Protein AF-A0A934L8E7-F1 (afdb_monomer_lite)

Sequence (126 aa):
MNTAVGDIEADQKALRLRAARQQREARVRFWRVVAVSSFFIVALGANLYVGAVVVVGKFGNPFASAKAANGQTAQIRRPLLDGTFCRNIVFDNSTAKSIEDKVERCDKVPNQPKGRIKTQFSWGGR

pLDDT: mean 71.28, std 13.03, range [42.5, 90.69]

Secondary structure (DSSP, 8-state):
--HHHHHHHHHHHHHHHHHHHHHHHHHHHHHHHHHHHHHHHHHHHHHHHHHHHHHHHHHS-TTT----TT-SEEEEEEE-TTSSEEEEEEEETTT--EEEEEEEES---TT--SS----EEEE---

Radius of gyration: 38.84 Å; chains: 1; bounding box: 66×25×112 Å

Foldseek 3Di:
DPVVVVVVVVVVVVVVVVVVVVVVVVVVVVVVVVVVVVVVCCVVVVVVVVVVCVCCVVPVPPPPPPPLVQFQKKWKWAADPVQQKTWIWIAGSVPRDTPDTDIDGPPPDPDDPPDRDHIDIDTNDD

Structure (mmCIF, N/CA/C/O backbone):
data_AF-A0A934L8E7-F1
#
_entry.id   AF-A0A934L8E7-F1
#
loop_
_atom_site.group_PDB
_atom_site.id
_atom_site.type_symbol
_atom_site.label_atom_id
_atom_site.label_alt_id
_atom_site.label_comp_id
_atom_site.label_asym_id
_atom_site.label_entity_id
_atom_site.label_seq_id
_atom_site.pdbx_PDB_ins_code
_atom_site.Cartn_x
_atom_site.Cartn_y
_atom_site.Cartn_z
_atom_site.occupancy
_atom_site.B_iso_or_equiv
_atom_site.auth_seq_id
_atom_site.auth_comp_id
_atom_site.auth_asym_id
_atom_site.auth_atom_id
_atom_site.pdbx_PDB_model_num
ATOM 1 N N . MET A 1 1 ? -38.325 13.559 67.763 1.00 55.78 1 MET A N 1
ATOM 2 C CA . MET A 1 1 ? -37.544 14.247 66.709 1.00 55.78 1 MET A CA 1
ATOM 3 C C . MET A 1 1 ? -36.712 13.292 65.830 1.00 55.78 1 MET A C 1
ATOM 5 O O . MET A 1 1 ? -35.877 13.769 65.080 1.00 55.78 1 MET A O 1
ATOM 9 N N . ASN A 1 2 ? -36.963 11.970 65.831 1.00 58.09 2 ASN A N 1
ATOM 10 C CA . ASN A 1 2 ? -36.061 10.989 65.191 1.00 58.09 2 ASN A CA 1
ATOM 11 C C . ASN A 1 2 ? -36.539 10.466 63.823 1.00 58.09 2 ASN A C 1
ATOM 13 O O . ASN A 1 2 ? -35.798 9.759 63.151 1.00 58.09 2 ASN A O 1
ATOM 17 N N . THR A 1 3 ? -37.759 10.795 63.399 1.00 61.22 3 THR A N 1
ATOM 18 C CA . THR A 1 3 ? -38.356 10.278 62.156 1.00 61.22 3 THR A CA 1
ATOM 19 C C . THR A 1 3 ? -37.781 10.950 60.908 1.00 61.22 3 THR A C 1
ATOM 21 O O . THR A 1 3 ? -37.422 10.268 59.957 1.00 61.22 3 THR A O 1
ATOM 24 N N . ALA A 1 4 ? -37.555 12.267 60.958 1.00 62.06 4 ALA A N 1
ATOM 25 C CA . ALA A 1 4 ? -37.046 13.037 59.821 1.00 62.06 4 ALA A CA 1
ATOM 26 C C . ALA A 1 4 ? -35.646 12.597 59.347 1.00 62.06 4 ALA A C 1
ATOM 28 O O . ALA A 1 4 ? -35.346 12.668 58.161 1.00 62.06 4 ALA A O 1
ATOM 29 N N . VAL A 1 5 ? -34.788 12.119 60.255 1.00 69.94 5 VAL A N 1
ATOM 30 C CA . VAL A 1 5 ? -33.438 11.648 59.901 1.00 69.94 5 VAL A CA 1
ATOM 31 C C . VAL A 1 5 ? -33.492 10.293 59.184 1.00 69.94 5 VAL A C 1
ATOM 33 O O . VAL A 1 5 ? -32.738 10.075 58.237 1.00 69.94 5 VAL A O 1
ATOM 36 N N . GLY A 1 6 ? -34.416 9.410 59.580 1.00 71.06 6 GLY A N 1
ATOM 37 C CA . GLY A 1 6 ? -34.611 8.110 58.931 1.00 71.06 6 GLY A CA 1
ATOM 38 C C . GLY A 1 6 ? -35.161 8.231 57.508 1.00 71.06 6 GLY A C 1
ATOM 39 O O . GLY A 1 6 ? -34.706 7.520 56.611 1.00 71.06 6 GLY A O 1
ATOM 40 N N . ASP A 1 7 ? -36.072 9.180 57.282 1.00 74.56 7 ASP A N 1
ATOM 41 C CA . ASP A 1 7 ? -36.675 9.408 55.965 1.00 74.56 7 ASP A CA 1
ATOM 42 C C . ASP A 1 7 ? -35.658 9.960 54.952 1.00 74.56 7 ASP A C 1
ATOM 44 O O . ASP A 1 7 ? -35.594 9.487 53.817 1.00 74.56 7 ASP A O 1
ATOM 48 N N . ILE A 1 8 ? -34.779 10.881 55.371 1.00 77.25 8 ILE A N 1
ATOM 49 C CA . ILE A 1 8 ? -33.719 11.441 54.510 1.00 77.25 8 ILE A CA 1
ATOM 50 C C . ILE A 1 8 ? -32.699 10.362 54.110 1.00 77.25 8 ILE A C 1
ATOM 52 O O . ILE A 1 8 ? -32.224 10.330 52.969 1.00 77.25 8 ILE A O 1
ATOM 56 N N . GLU A 1 9 ? -32.363 9.455 55.029 1.00 81.69 9 GLU A N 1
ATOM 57 C CA . GLU A 1 9 ? -31.430 8.362 54.754 1.00 81.69 9 GLU A CA 1
ATOM 58 C C . GLU A 1 9 ? -32.034 7.325 53.791 1.00 81.69 9 GLU A C 1
ATOM 60 O O . GLU A 1 9 ? -31.345 6.824 52.892 1.00 81.69 9 GLU A O 1
ATOM 65 N N . ALA A 1 10 ? -33.327 7.023 53.936 1.00 80.62 10 ALA A N 1
ATOM 66 C CA . ALA A 1 10 ? -34.052 6.132 53.035 1.00 80.62 10 ALA A CA 1
ATOM 67 C C . ALA A 1 10 ? -34.133 6.704 51.610 1.00 80.62 10 ALA A C 1
ATOM 69 O O . ALA A 1 10 ? -33.860 5.986 50.639 1.00 80.62 10 ALA A O 1
ATOM 70 N N . ASP A 1 11 ? -34.408 8.002 51.476 1.00 81.81 11 ASP A N 1
ATOM 71 C CA . ASP A 1 11 ? -34.504 8.671 50.176 1.00 81.81 11 ASP A CA 1
ATOM 72 C C . ASP A 1 11 ? -33.135 8.778 49.482 1.00 81.81 11 ASP A C 1
ATOM 74 O O . ASP A 1 11 ? -32.999 8.494 48.284 1.00 81.81 11 ASP A O 1
ATOM 78 N N . GLN A 1 12 ? -32.065 9.054 50.240 1.00 83.94 12 GLN A N 1
ATOM 79 C CA . GLN A 1 12 ? -30.694 8.994 49.719 1.00 83.94 12 GLN A CA 1
ATOM 80 C C . GLN A 1 12 ? -30.317 7.594 49.223 1.00 83.94 12 GLN A C 1
ATOM 82 O O . GLN A 1 12 ? -29.688 7.458 48.165 1.00 83.94 12 GLN A O 1
ATOM 87 N N . LYS A 1 13 ? -30.684 6.538 49.959 1.00 83.94 13 LYS A N 1
ATOM 88 C CA . LYS A 1 13 ? -30.430 5.149 49.543 1.00 83.94 13 LYS A CA 1
ATOM 89 C C . LYS A 1 13 ? -31.196 4.811 48.261 1.00 83.94 13 LYS A C 1
ATOM 91 O O . LYS A 1 13 ? -30.613 4.221 47.347 1.00 83.94 13 LYS A O 1
ATOM 96 N N . ALA A 1 14 ? -32.453 5.239 48.143 1.00 80.88 14 ALA A N 1
ATOM 97 C CA . ALA A 1 14 ? -33.267 5.033 46.946 1.00 80.88 14 ALA A CA 1
ATOM 98 C C . ALA A 1 14 ? -32.689 5.752 45.711 1.00 80.88 14 ALA A C 1
ATOM 100 O O . ALA A 1 14 ? -32.599 5.156 44.631 1.00 80.88 14 ALA A O 1
ATOM 101 N N . LEU A 1 15 ? -32.225 6.995 45.865 1.00 84.06 15 LEU A N 1
ATOM 102 C CA . LEU A 1 15 ? -31.568 7.759 44.798 1.00 84.06 15 LEU A CA 1
ATOM 103 C C . LEU A 1 15 ? -30.255 7.107 44.345 1.00 84.06 15 LEU A C 1
ATOM 105 O O . LEU A 1 15 ? -30.027 6.952 43.142 1.00 84.06 15 LEU A O 1
ATOM 109 N N . ARG A 1 16 ? -29.420 6.646 45.286 1.00 81.81 16 ARG A N 1
ATOM 110 C CA . ARG A 1 16 ? -28.167 5.934 44.969 1.00 81.81 16 ARG A CA 1
ATOM 111 C C . ARG A 1 16 ? -28.419 4.628 44.217 1.00 81.81 16 ARG A C 1
ATOM 113 O O . ARG A 1 16 ? -27.711 4.334 43.255 1.00 81.81 16 ARG A O 1
ATOM 120 N N . LEU A 1 17 ? -29.445 3.866 44.600 1.00 82.00 17 LEU A N 1
ATOM 121 C CA . LEU A 1 17 ? -29.820 2.629 43.908 1.00 82.00 17 LEU A CA 1
ATOM 122 C C . LEU A 1 17 ? -30.320 2.888 42.479 1.00 82.00 17 LEU A C 1
ATOM 124 O O . LEU A 1 17 ? -29.960 2.145 41.562 1.00 82.00 17 LEU A O 1
ATOM 128 N N . ARG A 1 18 ? -31.103 3.954 42.261 1.00 78.19 18 ARG A N 1
ATOM 129 C CA . ARG A 1 18 ? -31.553 4.364 40.917 1.00 78.19 18 ARG A CA 1
ATOM 130 C C . ARG A 1 18 ? -30.381 4.810 40.040 1.00 78.19 18 ARG A C 1
ATOM 132 O O . ARG A 1 18 ? -30.264 4.330 38.914 1.00 78.19 18 ARG A O 1
ATOM 139 N N . ALA A 1 19 ? -29.476 5.632 40.572 1.00 77.75 19 ALA A N 1
ATOM 140 C CA . ALA A 1 19 ? -28.270 6.062 39.864 1.00 77.75 19 ALA A CA 1
ATOM 141 C C . ALA A 1 19 ? -27.362 4.872 39.500 1.00 77.75 19 ALA A C 1
ATOM 143 O O . ALA A 1 19 ? -26.875 4.776 38.373 1.00 77.75 19 ALA A O 1
ATOM 144 N N . ALA A 1 20 ? -27.191 3.910 40.413 1.00 74.94 20 ALA A N 1
ATOM 145 C CA . ALA A 1 20 ? -26.418 2.696 40.155 1.00 74.94 20 ALA A CA 1
ATOM 146 C C . ALA A 1 20 ? -27.041 1.816 39.054 1.00 74.94 20 ALA A C 1
ATOM 148 O O . ALA A 1 20 ? -26.310 1.254 38.234 1.00 74.94 20 ALA A O 1
ATOM 149 N N . ARG A 1 21 ? -28.378 1.710 38.992 1.00 73.31 21 ARG A N 1
ATOM 150 C CA . ARG A 1 21 ? -29.077 1.001 37.902 1.00 73.31 21 ARG A CA 1
ATOM 151 C C . ARG A 1 21 ? -28.897 1.704 36.558 1.00 73.31 21 ARG A C 1
ATOM 153 O O . ARG A 1 21 ? -28.497 1.049 35.599 1.00 73.31 21 ARG A O 1
ATOM 160 N N . GLN A 1 22 ? -29.080 3.023 36.506 1.00 73.88 22 GLN A N 1
ATOM 161 C CA . GLN A 1 22 ? -28.870 3.807 35.282 1.00 73.88 22 GLN A CA 1
ATOM 162 C C . GLN A 1 22 ? -27.428 3.701 34.768 1.00 73.88 22 GLN A C 1
ATOM 164 O O . GLN A 1 22 ? -27.204 3.509 33.573 1.00 73.88 22 GLN A O 1
ATOM 169 N N . GLN A 1 23 ? -26.435 3.733 35.663 1.00 70.19 23 GLN A N 1
ATOM 170 C CA . GLN A 1 23 ? -25.039 3.525 35.275 1.00 70.19 23 GLN A CA 1
ATOM 171 C C . GLN A 1 23 ? -24.771 2.112 34.741 1.00 70.19 23 GLN A C 1
ATOM 173 O O . GLN A 1 23 ? -23.973 1.957 33.815 1.00 70.19 23 GLN A O 1
ATOM 178 N N . ARG A 1 24 ? -25.420 1.073 35.284 1.00 69.81 24 ARG A N 1
ATOM 179 C CA . ARG A 1 24 ? -25.297 -0.297 34.756 1.00 69.81 24 ARG A CA 1
ATOM 180 C C . ARG A 1 24 ? -25.901 -0.417 33.360 1.00 69.81 24 ARG A C 1
ATOM 182 O O . ARG A 1 24 ? -25.258 -0.989 32.486 1.00 69.81 24 ARG A O 1
ATOM 189 N N . GLU A 1 25 ? -27.074 0.161 33.124 1.00 70.38 25 GLU A N 1
ATOM 190 C CA . GLU A 1 25 ? -27.697 0.171 31.795 1.00 70.38 25 GLU A CA 1
ATOM 191 C C . GLU A 1 25 ? -26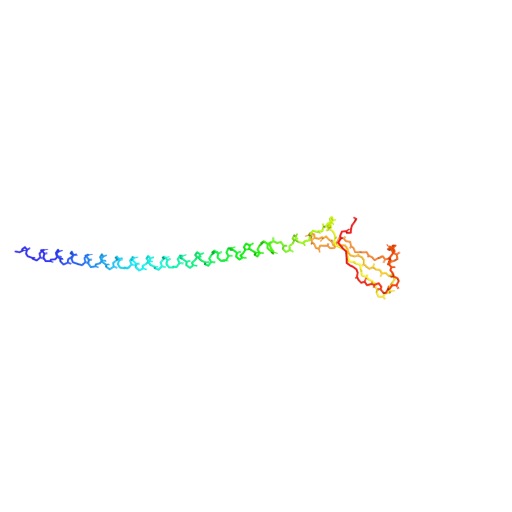.841 0.920 30.765 1.00 70.38 25 GLU A C 1
ATOM 193 O O . GLU A 1 25 ? -26.639 0.427 29.652 1.00 70.38 25 GLU A O 1
ATOM 198 N N . ALA A 1 26 ? -26.259 2.061 31.151 1.00 70.56 26 ALA A N 1
ATOM 199 C CA . ALA A 1 26 ? -25.333 2.812 30.307 1.00 70.56 26 ALA A CA 1
ATOM 200 C C . ALA A 1 26 ? -24.064 2.006 29.982 1.00 70.56 26 ALA A C 1
ATOM 202 O O . ALA A 1 26 ? -23.645 1.963 28.826 1.00 70.56 26 ALA A O 1
ATOM 203 N N . ARG A 1 27 ? -23.489 1.298 30.966 1.00 71.25 27 ARG A N 1
ATOM 204 C CA . ARG A 1 27 ? -22.333 0.412 30.739 1.00 71.25 27 ARG A CA 1
ATOM 205 C C . ARG A 1 27 ? -22.676 -0.737 29.799 1.00 71.25 27 ARG A C 1
ATOM 207 O O . ARG A 1 27 ? -21.896 -1.015 28.900 1.00 71.25 27 ARG A O 1
ATOM 214 N N . VAL A 1 28 ? -23.828 -1.386 29.957 1.00 75.38 28 VAL A N 1
ATOM 215 C CA . VAL A 1 28 ? -24.233 -2.495 29.073 1.00 75.38 28 VAL A CA 1
ATOM 216 C C . VAL A 1 28 ? -24.424 -2.011 27.635 1.00 75.38 28 VAL A C 1
ATOM 218 O O . VAL A 1 28 ? -23.984 -2.679 26.699 1.00 75.38 28 VAL A O 1
ATOM 221 N N . ARG A 1 29 ? -25.025 -0.830 27.441 1.00 75.31 29 ARG A N 1
ATOM 222 C CA . ARG A 1 29 ? -25.138 -0.209 26.111 1.00 75.31 29 ARG A CA 1
ATOM 223 C C . ARG A 1 29 ? -23.766 0.128 25.530 1.00 75.31 29 ARG A C 1
ATOM 225 O O . ARG A 1 29 ? -23.517 -0.201 24.376 1.00 75.31 29 ARG A O 1
ATOM 232 N N . PHE A 1 30 ? -22.869 0.699 26.332 1.00 79.81 30 PHE A N 1
ATOM 233 C CA . PHE A 1 30 ? -21.496 0.994 25.921 1.00 79.81 30 PHE A CA 1
ATOM 234 C C . PHE A 1 30 ? -20.747 -0.271 25.483 1.00 79.81 30 PHE A C 1
ATOM 236 O O . PHE A 1 30 ? -20.210 -0.314 24.382 1.00 79.81 30 PHE A O 1
ATOM 243 N N . TRP A 1 31 ? -20.794 -1.338 26.285 1.00 86.94 31 TRP A N 1
ATOM 244 C CA . TRP A 1 31 ? -20.160 -2.617 25.955 1.00 86.94 31 TRP A CA 1
ATOM 245 C C . TRP A 1 31 ? -20.740 -3.263 24.696 1.00 86.94 31 TRP A C 1
ATOM 247 O O . TRP A 1 31 ? -19.983 -3.818 23.904 1.00 86.94 31 TRP A O 1
ATOM 257 N N . ARG A 1 32 ? -22.054 -3.150 24.459 1.00 84.44 32 ARG A N 1
ATOM 258 C CA . ARG A 1 32 ? -22.661 -3.599 23.195 1.00 84.44 32 ARG A CA 1
ATOM 259 C C . ARG A 1 32 ? -22.131 -2.816 21.998 1.00 84.44 32 ARG A C 1
ATOM 261 O O . ARG A 1 32 ? -21.776 -3.430 21.000 1.00 84.44 32 ARG A O 1
ATOM 268 N N . VAL A 1 33 ? -22.051 -1.490 22.094 1.00 85.75 33 VAL A N 1
ATOM 269 C CA . VAL A 1 33 ? -21.531 -0.652 21.002 1.00 85.75 33 VAL A CA 1
ATOM 270 C C . VAL A 1 33 ? -20.062 -0.967 20.728 1.00 85.75 33 VAL A C 1
ATOM 272 O O . VAL A 1 33 ? -19.698 -1.131 19.571 1.00 85.75 33 VAL A O 1
ATOM 275 N N . VAL A 1 34 ? -19.245 -1.126 21.773 1.00 89.38 34 VAL A N 1
ATOM 276 C CA . VAL A 1 34 ? -17.824 -1.494 21.652 1.00 89.38 34 VAL A CA 1
ATOM 277 C C . VAL A 1 34 ? -17.645 -2.884 21.041 1.00 89.38 34 VAL A C 1
ATOM 279 O O . VAL A 1 34 ? -16.774 -3.068 20.198 1.00 89.38 34 VAL A O 1
ATOM 282 N N . ALA A 1 35 ? -18.460 -3.866 21.432 1.00 88.81 35 ALA A N 1
ATOM 283 C CA . ALA A 1 35 ? -18.392 -5.215 20.872 1.00 88.81 35 ALA A CA 1
ATOM 284 C C . ALA A 1 35 ? -18.797 -5.249 19.389 1.00 88.81 35 ALA A C 1
ATOM 286 O O . ALA A 1 35 ? -18.166 -5.927 18.583 1.00 88.81 35 ALA A O 1
ATOM 287 N N . VAL A 1 36 ? -19.835 -4.498 19.014 1.00 89.38 36 VAL A N 1
ATOM 288 C CA . VAL A 1 36 ? -20.270 -4.411 17.615 1.00 89.38 36 VAL A CA 1
ATOM 289 C C . VAL A 1 36 ? -19.237 -3.649 16.784 1.00 89.38 36 VAL A C 1
ATOM 291 O O . VAL A 1 36 ? -18.849 -4.120 15.718 1.00 89.38 36 VAL A O 1
ATOM 294 N N . SER A 1 37 ? -18.741 -2.507 17.266 1.00 88.00 37 SER A N 1
ATOM 295 C CA . SER A 1 37 ? -17.751 -1.713 16.532 1.00 88.00 37 SER A CA 1
ATOM 296 C C . SER A 1 37 ? -16.421 -2.448 16.374 1.00 88.00 37 SER A C 1
ATOM 298 O O . SER A 1 37 ? -15.843 -2.411 15.290 1.00 88.00 37 SER A O 1
ATOM 300 N N . SER A 1 38 ? -15.961 -3.175 17.397 1.00 88.75 38 SER A N 1
ATOM 301 C CA . SER A 1 38 ? -14.735 -3.971 17.307 1.00 88.75 38 SER A CA 1
ATOM 302 C C . SER A 1 38 ? -14.857 -5.094 16.280 1.00 88.75 38 SER A C 1
ATOM 304 O O . SER A 1 38 ? -13.921 -5.301 15.512 1.00 88.75 38 SER A O 1
ATOM 306 N N . PHE A 1 39 ? -16.017 -5.750 16.178 1.00 90.69 39 PHE A N 1
ATOM 307 C CA . PHE A 1 39 ? -16.263 -6.758 15.147 1.00 90.69 39 PHE A CA 1
ATOM 308 C C . PHE A 1 39 ? -16.129 -6.175 13.734 1.00 90.69 39 PHE A C 1
ATOM 310 O O . PHE A 1 39 ? -15.440 -6.752 12.893 1.00 90.69 39 PHE A O 1
ATOM 317 N N . PHE A 1 40 ? -16.713 -4.999 13.483 1.00 86.19 40 PHE A N 1
ATOM 318 C CA . PHE A 1 40 ? -16.572 -4.319 12.192 1.00 86.19 40 PHE A CA 1
ATOM 319 C C . PHE A 1 40 ? -15.133 -3.881 11.915 1.00 86.19 40 PHE A C 1
ATOM 321 O O . PHE A 1 40 ? -14.657 -4.059 10.797 1.00 86.19 40 PHE A O 1
ATOM 328 N N . ILE A 1 41 ? -14.420 -3.354 12.913 1.00 89.31 41 ILE A N 1
ATOM 329 C CA . ILE A 1 41 ? -13.013 -2.954 12.766 1.00 89.31 41 ILE A CA 1
ATOM 330 C C . ILE A 1 41 ? -12.139 -4.166 12.435 1.00 89.31 41 ILE A C 1
ATOM 332 O O . ILE A 1 41 ? -11.300 -4.079 11.543 1.00 89.31 41 ILE A O 1
ATOM 336 N N . VAL A 1 42 ? -12.349 -5.303 13.102 1.00 88.56 42 VAL A N 1
ATOM 337 C CA . VAL A 1 42 ? -11.603 -6.538 12.830 1.00 88.56 42 VAL A CA 1
ATOM 338 C C . VAL A 1 42 ? -11.954 -7.093 11.452 1.00 88.56 42 VAL A C 1
ATOM 340 O O . VAL A 1 42 ? -11.049 -7.456 10.710 1.00 88.56 42 VAL A O 1
ATOM 343 N N . ALA A 1 43 ? -13.231 -7.115 11.067 1.00 83.81 43 ALA A N 1
ATOM 344 C CA . ALA A 1 43 ? -13.654 -7.605 9.755 1.00 83.81 43 ALA A CA 1
ATOM 345 C C . ALA A 1 43 ? -13.116 -6.731 8.610 1.00 83.81 43 ALA A C 1
ATOM 347 O O . ALA A 1 43 ? -12.564 -7.245 7.636 1.00 83.81 43 ALA A O 1
ATOM 348 N N . LEU A 1 44 ? -13.230 -5.405 8.733 1.00 83.81 44 LEU A N 1
ATOM 349 C CA . LEU A 1 44 ? -12.683 -4.463 7.758 1.00 83.81 44 LEU A CA 1
ATOM 350 C C . LEU A 1 44 ? -11.155 -4.512 7.742 1.00 83.81 44 LEU A C 1
ATOM 352 O O . LEU A 1 44 ? -10.569 -4.581 6.668 1.00 83.81 44 LEU A O 1
ATOM 356 N N . GLY A 1 45 ? -10.512 -4.537 8.910 1.00 81.25 45 GLY A N 1
ATOM 357 C CA . GLY A 1 45 ? -9.061 -4.625 9.045 1.00 81.25 45 GLY A CA 1
ATOM 358 C C . GLY A 1 45 ? -8.493 -5.920 8.469 1.00 81.25 45 GLY A C 1
ATOM 359 O O . GLY A 1 45 ? -7.506 -5.872 7.744 1.00 81.25 45 GLY A O 1
ATOM 360 N N . ALA A 1 46 ? -9.138 -7.063 8.710 1.00 81.44 46 ALA A N 1
ATOM 361 C CA . ALA A 1 46 ? -8.740 -8.350 8.145 1.00 81.44 46 ALA A CA 1
ATOM 362 C C . ALA A 1 46 ? -8.896 -8.367 6.620 1.00 81.44 46 ALA A C 1
ATOM 364 O O . ALA A 1 46 ? -7.968 -8.759 5.916 1.00 81.44 46 ALA A O 1
ATOM 365 N N . ASN A 1 47 ? -10.022 -7.875 6.093 1.00 76.94 47 ASN A N 1
ATOM 366 C CA . ASN A 1 47 ? -10.234 -7.780 4.646 1.00 76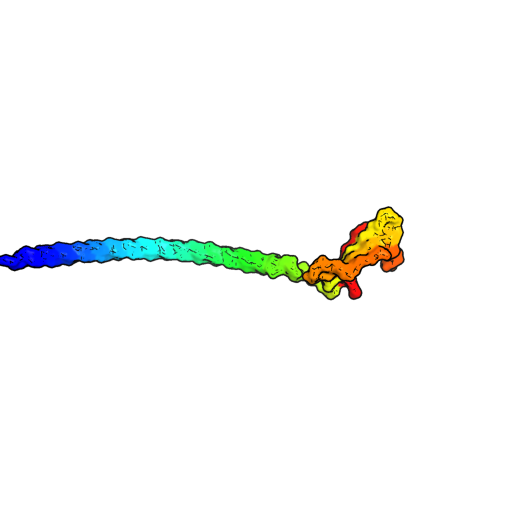.94 47 ASN A CA 1
ATOM 367 C C . ASN A 1 47 ? -9.249 -6.810 3.980 1.00 76.94 47 ASN A C 1
ATOM 369 O O . ASN A 1 47 ? -8.727 -7.105 2.904 1.00 76.94 47 ASN A O 1
ATOM 373 N N . LEU A 1 48 ? -8.950 -5.680 4.627 1.00 76.31 48 LEU A N 1
ATOM 374 C CA . LEU A 1 48 ? -7.970 -4.715 4.138 1.00 76.31 48 LEU A CA 1
ATOM 375 C C . LEU A 1 48 ? -6.551 -5.284 4.204 1.00 76.31 48 LEU A C 1
ATOM 377 O O . LEU A 1 48 ? -5.783 -5.078 3.276 1.00 76.31 48 LEU A O 1
ATOM 381 N N . TYR A 1 49 ? -6.209 -6.026 5.258 1.00 75.25 49 TYR A N 1
ATOM 382 C CA . TYR A 1 49 ? -4.906 -6.669 5.402 1.00 75.25 49 TYR A CA 1
ATOM 383 C C . TYR A 1 49 ? -4.716 -7.763 4.351 1.00 75.25 49 TYR A C 1
ATOM 385 O O . TYR A 1 49 ? -3.707 -7.767 3.660 1.00 75.25 49 TYR A O 1
ATOM 393 N N . VAL A 1 50 ? -5.701 -8.638 4.144 1.00 71.69 50 VAL A N 1
ATOM 394 C CA . VAL A 1 50 ? -5.635 -9.672 3.098 1.00 71.69 50 VAL A CA 1
ATOM 395 C C . VAL A 1 50 ? -5.576 -9.034 1.708 1.00 71.69 50 VAL A C 1
ATOM 397 O O . VAL A 1 50 ? -4.729 -9.408 0.899 1.00 71.69 50 VAL A O 1
ATOM 400 N N . GLY A 1 51 ? -6.405 -8.021 1.439 1.00 61.78 51 GLY A N 1
ATOM 401 C CA . GLY A 1 51 ? -6.364 -7.266 0.186 1.00 61.78 51 GLY A CA 1
ATOM 402 C C . GLY A 1 51 ? -5.022 -6.563 -0.036 1.00 61.78 51 GLY A C 1
ATOM 403 O O . GLY A 1 51 ? -4.448 -6.662 -1.118 1.00 61.78 51 GLY A O 1
ATOM 404 N N . ALA A 1 52 ? -4.471 -5.922 0.994 1.00 61.09 52 ALA A N 1
ATOM 405 C CA . ALA A 1 52 ? -3.175 -5.255 0.945 1.00 61.09 52 ALA A CA 1
ATOM 406 C C . ALA A 1 52 ? -2.018 -6.247 0.797 1.00 61.09 52 ALA A C 1
ATOM 408 O O . ALA A 1 52 ? -1.107 -5.972 0.033 1.00 61.09 52 ALA A O 1
ATOM 409 N N . VAL A 1 53 ? -2.048 -7.415 1.441 1.00 61.94 53 VAL A N 1
ATOM 410 C CA . VAL A 1 53 ? -1.031 -8.470 1.272 1.00 61.94 53 VAL A CA 1
ATOM 411 C C . VAL A 1 53 ? -1.086 -9.057 -0.136 1.00 61.94 53 VAL A C 1
ATOM 413 O O . VAL A 1 53 ? -0.043 -9.324 -0.722 1.00 61.94 53 VAL A O 1
ATOM 416 N N . VAL A 1 54 ? -2.274 -9.208 -0.726 1.00 61.19 54 VAL A N 1
ATOM 417 C CA . VAL A 1 54 ? -2.410 -9.637 -2.126 1.00 61.19 54 VAL A CA 1
ATOM 418 C C . VAL A 1 54 ? -1.919 -8.548 -3.076 1.00 61.19 54 VAL A C 1
ATOM 420 O O . VAL A 1 54 ? -1.201 -8.855 -4.022 1.00 61.19 54 VAL A O 1
ATOM 423 N N . VAL A 1 55 ? -2.236 -7.277 -2.822 1.00 58.31 55 VAL A N 1
ATOM 424 C CA . VAL A 1 55 ? -1.758 -6.152 -3.638 1.00 58.31 55 VAL A CA 1
ATOM 425 C C . VAL A 1 55 ? -0.255 -5.940 -3.466 1.00 58.31 55 VAL A C 1
ATOM 427 O O . VAL A 1 55 ? 0.423 -5.738 -4.455 1.00 58.31 55 VAL 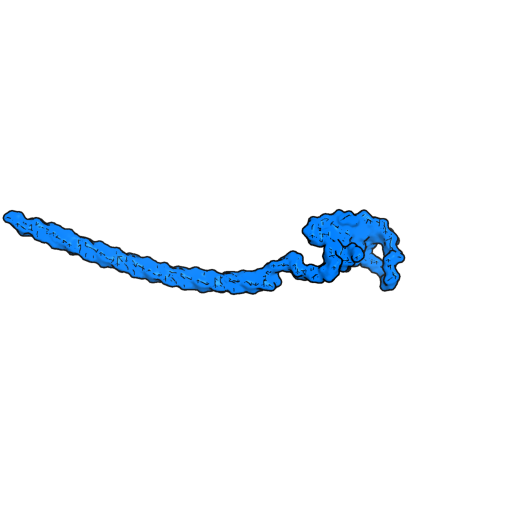A O 1
ATOM 430 N N . VAL A 1 56 ? 0.323 -6.069 -2.277 1.00 59.62 56 VAL A N 1
ATOM 431 C CA . VAL A 1 56 ? 1.778 -6.002 -2.052 1.00 59.62 56 VAL A CA 1
ATOM 432 C C . VAL A 1 56 ? 2.470 -7.277 -2.562 1.00 59.62 56 VAL A C 1
ATOM 434 O O . VAL A 1 56 ? 3.564 -7.218 -3.104 1.00 59.62 56 VAL A O 1
ATOM 437 N N . GLY A 1 57 ? 1.825 -8.438 -2.517 1.00 58.09 57 GLY A N 1
ATOM 438 C CA . GLY A 1 57 ? 2.348 -9.660 -3.135 1.00 58.09 57 GLY A CA 1
ATOM 439 C C . GLY A 1 57 ? 2.322 -9.618 -4.669 1.00 58.09 57 GLY A C 1
ATOM 440 O O . GLY A 1 57 ? 3.207 -10.173 -5.315 1.00 58.09 57 GLY A O 1
ATOM 441 N N . LYS A 1 58 ? 1.326 -8.946 -5.265 1.00 54.75 58 LYS A N 1
ATOM 442 C CA . LYS A 1 58 ? 1.142 -8.821 -6.725 1.00 54.75 58 LYS A CA 1
ATOM 443 C C . LYS A 1 58 ? 1.785 -7.563 -7.324 1.00 54.75 58 LYS A C 1
ATOM 445 O O . LYS A 1 58 ? 2.179 -7.588 -8.483 1.00 54.75 58 LYS A O 1
ATOM 450 N N . PHE A 1 59 ? 1.887 -6.484 -6.553 1.00 53.62 59 PHE A N 1
ATOM 451 C CA . PHE A 1 59 ? 2.334 -5.147 -6.965 1.00 53.62 59 PHE A CA 1
ATOM 452 C C . PHE A 1 59 ? 3.368 -4.526 -6.024 1.00 53.62 59 PHE A C 1
ATOM 454 O O . PHE A 1 59 ? 3.849 -3.438 -6.317 1.00 53.62 59 PHE A O 1
ATOM 461 N N . GLY A 1 60 ? 3.771 -5.177 -4.930 1.00 45.44 60 GLY A N 1
ATOM 462 C CA . GLY A 1 60 ? 4.782 -4.677 -3.980 1.00 45.44 60 GLY A CA 1
ATOM 463 C C . GLY A 1 60 ? 6.206 -4.700 -4.515 1.00 45.44 60 GLY A C 1
ATOM 464 O O . GLY A 1 60 ? 7.160 -4.715 -3.749 1.00 45.44 60 GLY A O 1
ATOM 465 N N . ASN A 1 61 ? 6.344 -4.671 -5.834 1.00 50.41 61 ASN A N 1
ATOM 466 C CA . ASN A 1 61 ? 7.524 -4.168 -6.489 1.00 50.41 61 ASN A CA 1
ATOM 467 C C . ASN A 1 61 ? 7.147 -3.671 -7.891 1.00 50.41 61 ASN A C 1
ATOM 469 O O . ASN A 1 61 ? 7.428 -4.355 -8.880 1.00 50.41 61 ASN A O 1
ATOM 473 N N . PRO A 1 62 ? 6.583 -2.450 -8.014 1.00 50.81 62 PRO A N 1
ATOM 474 C CA . PRO A 1 62 ? 6.517 -1.769 -9.306 1.00 50.81 62 PRO A CA 1
ATOM 475 C C . PRO A 1 62 ? 7.931 -1.537 -9.873 1.00 50.81 62 PRO A C 1
ATOM 477 O O . PRO A 1 62 ? 8.081 -1.300 -11.065 1.00 50.81 62 PRO A O 1
ATOM 480 N N . PHE A 1 63 ? 8.965 -1.655 -9.025 1.00 48.84 63 PHE A N 1
ATOM 481 C CA . PHE A 1 63 ? 10.375 -1.487 -9.370 1.00 48.84 63 PHE A CA 1
ATOM 482 C C . PHE A 1 63 ? 11.204 -2.783 -9.441 1.00 48.84 63 PHE A C 1
ATOM 484 O O . PHE A 1 63 ? 12.304 -2.737 -9.978 1.00 48.84 63 PHE A O 1
ATOM 491 N N . ALA A 1 64 ? 10.723 -3.940 -8.960 1.00 47.94 64 ALA A N 1
ATOM 492 C CA . ALA A 1 64 ? 11.530 -5.182 -8.955 1.00 47.94 64 ALA A CA 1
ATOM 493 C C . ALA A 1 64 ? 11.030 -6.298 -9.884 1.00 47.94 64 ALA A C 1
ATOM 495 O O . ALA A 1 64 ? 11.612 -7.379 -9.906 1.00 47.94 64 ALA A O 1
ATOM 496 N N . SER A 1 65 ? 10.003 -6.043 -10.701 1.00 42.50 65 SER A N 1
ATOM 497 C CA . SER A 1 65 ? 9.596 -6.971 -11.772 1.00 42.50 65 SER A CA 1
ATOM 498 C C . SER A 1 65 ? 10.238 -6.660 -13.124 1.00 42.50 65 SER A C 1
ATOM 500 O O . SER A 1 65 ? 9.702 -7.012 -14.169 1.00 42.50 65 SER A O 1
ATOM 502 N N . ALA A 1 66 ? 11.431 -6.073 -13.119 1.00 44.81 66 ALA A N 1
ATOM 503 C CA . ALA A 1 66 ? 12.388 -6.324 -14.178 1.00 44.81 66 ALA A CA 1
ATOM 504 C C . ALA A 1 66 ? 13.492 -7.188 -13.570 1.00 44.81 66 ALA A C 1
ATOM 506 O O . ALA A 1 66 ? 14.487 -6.683 -13.054 1.00 44.81 66 ALA A O 1
ATOM 507 N N . LYS A 1 67 ? 13.335 -8.514 -13.672 1.00 43.25 67 LYS A N 1
ATOM 508 C CA . LYS A 1 67 ? 14.488 -9.399 -13.877 1.00 43.25 67 LYS A CA 1
ATOM 509 C C . L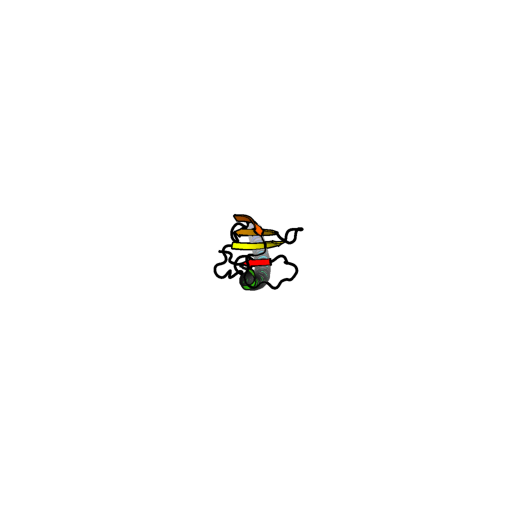YS A 1 67 ? 15.181 -8.921 -15.157 1.00 43.25 67 LYS A C 1
ATOM 511 O O . LYS A 1 67 ? 15.018 -9.498 -16.227 1.00 43.25 67 LYS A O 1
ATOM 516 N N . ALA A 1 68 ? 15.914 -7.820 -15.056 1.00 42.50 68 ALA A N 1
ATOM 517 C CA . ALA A 1 68 ? 16.928 -7.457 -16.006 1.00 42.50 68 ALA A CA 1
ATOM 518 C C . ALA A 1 68 ? 18.041 -8.465 -15.746 1.00 42.50 68 ALA A C 1
ATOM 520 O O . ALA A 1 68 ? 18.858 -8.284 -14.846 1.00 42.50 68 ALA A O 1
ATOM 521 N N . ALA A 1 69 ? 17.990 -9.584 -16.468 1.00 45.31 69 ALA A N 1
ATOM 522 C CA . ALA A 1 69 ? 19.131 -10.463 -16.630 1.00 45.31 69 ALA A CA 1
ATOM 523 C C . ALA A 1 69 ? 20.341 -9.566 -16.934 1.00 45.31 69 ALA A C 1
ATOM 525 O O . ALA A 1 69 ? 20.396 -8.954 -17.993 1.00 45.31 69 ALA A O 1
ATOM 526 N N . ASN A 1 70 ? 21.212 -9.370 -15.944 1.00 53.34 70 ASN A N 1
ATOM 527 C CA . ASN A 1 70 ? 22.413 -8.534 -16.015 1.00 53.34 70 ASN A CA 1
ATOM 528 C C . ASN A 1 70 ? 22.228 -7.119 -16.620 1.00 53.34 70 ASN A C 1
ATOM 530 O O . ASN A 1 70 ? 23.161 -6.571 -17.198 1.00 53.34 70 ASN A O 1
ATOM 534 N N . GLY A 1 71 ? 21.042 -6.505 -16.501 1.00 55.47 71 GLY A N 1
ATOM 535 C CA . GLY A 1 71 ? 20.692 -5.272 -17.218 1.00 55.47 71 GLY A CA 1
ATOM 536 C C . GLY A 1 71 ? 20.617 -4.025 -16.344 1.00 55.47 71 GLY A C 1
ATOM 537 O O . GLY A 1 71 ? 19.541 -3.469 -16.136 1.00 55.47 71 GLY A O 1
ATOM 538 N N . GLN A 1 72 ? 21.769 -3.560 -15.856 1.00 65.25 72 GLN A N 1
ATOM 539 C CA . GLN A 1 72 ? 21.880 -2.263 -15.168 1.00 65.25 72 GLN A CA 1
ATOM 540 C C . GLN A 1 72 ? 21.620 -1.069 -16.102 1.00 65.25 72 GLN A C 1
ATOM 542 O O . GLN A 1 72 ? 21.340 0.032 -15.631 1.00 65.25 72 GLN A O 1
ATOM 547 N N . THR A 1 73 ? 21.671 -1.286 -17.418 1.00 70.06 73 THR A N 1
ATOM 548 C CA . THR A 1 73 ? 21.522 -0.240 -18.426 1.00 70.06 73 THR A CA 1
ATOM 549 C C . THR A 1 73 ? 20.384 -0.537 -19.405 1.00 70.06 73 THR A C 1
ATOM 551 O O . THR A 1 73 ? 20.248 -1.654 -19.918 1.00 70.06 73 THR A O 1
ATOM 554 N N . ALA A 1 74 ? 19.557 0.474 -19.674 1.00 77.81 74 ALA A N 1
ATOM 555 C CA . ALA A 1 74 ? 18.583 0.469 -20.763 1.00 77.81 74 ALA A CA 1
ATOM 556 C C . ALA A 1 74 ? 19.173 1.207 -21.965 1.00 77.81 74 ALA A C 1
ATOM 558 O O . ALA A 1 74 ? 19.794 2.252 -21.797 1.00 77.81 74 ALA A O 1
ATOM 559 N N . GLN A 1 75 ? 18.972 0.700 -23.176 1.00 79.12 75 GLN A N 1
ATOM 560 C CA . GLN A 1 75 ? 19.520 1.294 -24.390 1.00 79.12 75 GLN A CA 1
ATOM 561 C C . GLN A 1 75 ? 18.406 1.596 -25.394 1.00 79.12 75 GLN A C 1
ATOM 563 O O . GLN A 1 75 ? 17.584 0.737 -25.718 1.00 79.12 75 GLN A O 1
ATOM 568 N N . ILE A 1 76 ? 18.401 2.825 -25.912 1.00 83.00 76 ILE A N 1
ATOM 569 C CA . ILE A 1 76 ? 17.484 3.295 -26.951 1.00 83.00 76 ILE A CA 1
ATOM 570 C C . ILE A 1 76 ? 18.296 3.662 -28.184 1.00 83.00 76 ILE A C 1
ATOM 572 O O . ILE A 1 76 ? 19.108 4.585 -28.148 1.00 83.00 76 ILE A O 1
ATOM 576 N N . ARG A 1 77 ? 18.030 2.990 -29.305 1.00 81.31 77 ARG A N 1
ATOM 577 C CA . ARG A 1 77 ? 18.625 3.318 -30.601 1.00 81.31 77 ARG A CA 1
ATOM 578 C C . ARG A 1 77 ? 17.558 3.903 -31.514 1.00 81.31 77 ARG A C 1
ATOM 580 O O . ARG A 1 77 ? 16.647 3.196 -31.936 1.00 81.31 77 ARG A O 1
ATOM 587 N N . ARG A 1 78 ? 17.657 5.197 -31.818 1.00 82.38 78 ARG A N 1
ATOM 588 C CA . ARG A 1 78 ? 16.723 5.916 -32.695 1.00 82.38 78 ARG A CA 1
ATOM 589 C C . ARG A 1 78 ? 17.427 6.329 -33.995 1.00 82.38 78 ARG A C 1
ATOM 591 O O . ARG A 1 78 ? 18.479 6.956 -33.909 1.00 82.38 78 ARG A O 1
ATOM 598 N N . PRO A 1 79 ? 16.861 6.054 -35.180 1.00 82.00 79 PRO A N 1
ATOM 599 C CA . PRO A 1 79 ? 17.376 6.597 -36.438 1.00 82.00 79 PRO A CA 1
ATOM 600 C C . PRO A 1 79 ? 17.181 8.122 -36.507 1.00 82.00 79 PRO A C 1
ATOM 602 O O . PRO A 1 79 ? 16.155 8.648 -36.070 1.00 82.00 79 PRO A O 1
ATOM 605 N N . LEU A 1 80 ? 18.153 8.832 -37.070 1.00 80.56 80 LEU A N 1
ATOM 606 C CA . LEU A 1 80 ? 18.021 10.240 -37.442 1.00 80.56 80 LEU A CA 1
ATOM 607 C C . LEU A 1 80 ? 17.246 10.380 -38.761 1.00 80.56 80 LEU A C 1
ATOM 609 O O . LEU A 1 80 ? 17.072 9.407 -39.496 1.00 80.56 80 LEU A O 1
ATOM 613 N N . LEU A 1 81 ? 16.792 11.602 -39.058 1.00 78.62 81 LEU A N 1
ATOM 614 C CA . LEU A 1 81 ? 16.046 11.930 -40.284 1.00 78.62 81 LEU A CA 1
ATOM 615 C C . LEU A 1 81 ? 16.802 11.524 -41.559 1.00 78.62 81 LEU A C 1
ATOM 617 O O . LEU A 1 81 ? 16.180 11.113 -42.533 1.00 78.62 81 LEU A O 1
ATOM 621 N N . ASP A 1 82 ? 18.133 11.547 -41.503 1.00 74.06 82 ASP A N 1
ATOM 622 C CA . ASP A 1 82 ? 19.017 11.189 -42.615 1.00 74.06 82 ASP A CA 1
ATOM 623 C C . ASP A 1 82 ? 19.078 9.678 -42.887 1.00 74.06 82 ASP A C 1
ATOM 625 O O . ASP A 1 82 ? 19.703 9.247 -43.854 1.00 74.06 82 ASP A O 1
ATOM 629 N N . GLY A 1 83 ? 18.504 8.843 -42.011 1.00 67.25 83 GLY A N 1
ATOM 630 C CA . GLY A 1 83 ? 18.452 7.381 -42.150 1.00 67.25 83 GLY A CA 1
ATOM 631 C C . GLY A 1 83 ? 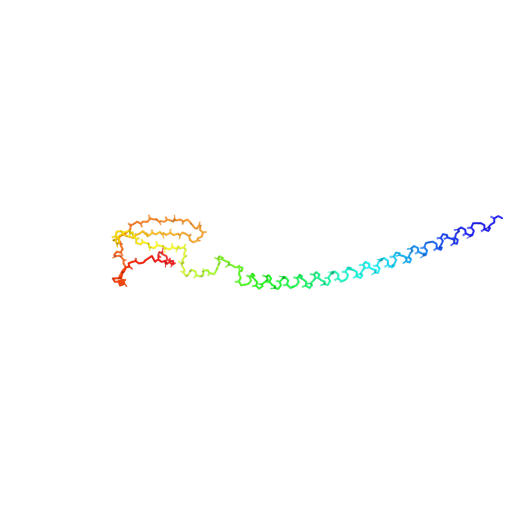19.801 6.651 -42.059 1.00 67.25 83 GLY A C 1
ATOM 632 O O . GLY A 1 83 ? 19.826 5.426 -42.004 1.00 67.25 83 GLY A O 1
ATOM 633 N N . THR A 1 84 ? 20.913 7.384 -42.022 1.00 74.06 84 THR A N 1
ATOM 634 C CA . THR A 1 84 ? 22.293 6.870 -41.986 1.00 74.06 84 THR A CA 1
ATOM 635 C C . THR A 1 84 ? 22.871 6.840 -40.571 1.00 74.06 84 THR A C 1
ATOM 637 O O . THR A 1 84 ? 23.634 5.937 -40.208 1.00 74.06 84 THR A O 1
ATOM 640 N N . PHE A 1 85 ? 22.485 7.815 -39.750 1.00 80.44 85 PHE A N 1
ATOM 641 C CA . PHE A 1 85 ? 22.911 7.948 -38.364 1.00 80.44 85 PHE A CA 1
ATOM 642 C C . PHE A 1 85 ? 21.824 7.488 -37.396 1.00 80.44 85 PHE A C 1
ATOM 644 O O . PHE A 1 85 ? 20.629 7.656 -37.629 1.00 80.44 85 PHE A O 1
ATOM 651 N N . CYS A 1 86 ? 22.256 6.917 -36.281 1.00 81.56 86 CYS A N 1
ATOM 652 C CA . CYS A 1 86 ? 21.436 6.449 -35.183 1.00 81.56 86 CYS A CA 1
ATOM 653 C C . CYS A 1 86 ? 21.928 7.109 -33.895 1.00 81.56 86 CYS A C 1
ATOM 655 O O . CYS A 1 86 ? 23.104 7.002 -33.547 1.00 81.56 86 CYS A O 1
ATOM 657 N N . ARG A 1 87 ? 21.023 7.747 -33.155 1.00 85.88 87 ARG A N 1
ATOM 658 C CA . ARG A 1 87 ? 21.277 8.201 -31.789 1.00 85.88 87 ARG A CA 1
ATOM 659 C C . ARG A 1 87 ? 21.103 7.020 -30.842 1.00 85.88 87 ARG A C 1
ATOM 661 O O . ARG A 1 87 ? 20.044 6.392 -30.822 1.00 85.88 87 ARG A O 1
ATOM 668 N N . ASN A 1 88 ? 22.154 6.711 -30.105 1.00 83.25 88 ASN A N 1
ATOM 669 C CA . ASN A 1 88 ? 22.223 5.662 -29.111 1.00 83.25 88 ASN A CA 1
ATOM 670 C C . ASN A 1 88 ? 22.255 6.308 -27.725 1.00 83.25 88 ASN A C 1
ATOM 672 O O . ASN A 1 88 ? 23.205 7.020 -27.404 1.00 83.25 88 ASN A O 1
ATOM 676 N N . ILE A 1 89 ? 21.212 6.072 -26.937 1.00 84.56 89 ILE A N 1
ATOM 677 C CA . ILE A 1 89 ? 21.059 6.635 -25.599 1.00 84.56 89 ILE A CA 1
ATOM 678 C C . ILE A 1 89 ? 21.057 5.487 -24.599 1.00 84.56 89 ILE A C 1
ATOM 680 O O . ILE A 1 89 ? 20.189 4.615 -24.666 1.00 84.56 89 ILE A O 1
ATOM 684 N N . VAL A 1 90 ? 22.017 5.493 -23.679 1.00 83.00 90 VAL A N 1
ATOM 685 C CA . VAL A 1 90 ? 22.128 4.514 -22.596 1.00 83.00 90 VAL A CA 1
ATOM 686 C C . VAL A 1 90 ? 21.699 5.174 -21.293 1.00 83.00 90 VAL A C 1
ATOM 688 O O . VAL A 1 90 ? 22.248 6.200 -20.890 1.00 83.00 90 VAL A O 1
ATOM 691 N N . PHE A 1 91 ? 20.722 4.575 -20.627 1.00 82.50 91 PHE A N 1
ATOM 692 C CA . PHE A 1 91 ? 20.188 5.006 -19.346 1.00 82.50 91 PHE A CA 1
ATOM 693 C C . PHE A 1 91 ? 20.622 4.055 -18.245 1.00 82.50 91 PHE A C 1
ATOM 695 O O . PHE A 1 91 ? 20.620 2.838 -18.429 1.00 82.50 91 PHE A O 1
ATOM 702 N N . ASP A 1 92 ? 20.931 4.618 -17.086 1.00 78.81 92 ASP A N 1
ATOM 703 C CA . ASP A 1 92 ? 21.018 3.868 -15.842 1.00 78.81 92 ASP A CA 1
ATOM 704 C C . ASP A 1 92 ? 19.602 3.510 -15.385 1.00 78.81 92 ASP A C 1
ATOM 706 O O . ASP A 1 92 ? 18.765 4.394 -15.180 1.00 78.81 92 ASP A O 1
ATOM 710 N N . ASN A 1 93 ? 19.328 2.219 -15.216 1.00 73.75 93 ASN A N 1
ATOM 711 C CA . ASN A 1 93 ? 18.025 1.745 -14.758 1.00 73.75 93 ASN A CA 1
ATOM 712 C C . ASN A 1 93 ? 17.717 2.212 -13.320 1.00 73.75 93 ASN A C 1
ATOM 714 O O . ASN A 1 93 ? 16.560 2.411 -12.963 1.00 73.75 93 ASN A O 1
ATOM 718 N N . SER A 1 94 ? 18.747 2.419 -12.494 1.00 71.50 94 SER A N 1
ATOM 719 C CA . SER A 1 94 ? 18.576 2.774 -11.081 1.00 71.50 94 SER A CA 1
ATOM 720 C C . SER A 1 94 ? 18.327 4.267 -10.856 1.00 71.50 94 SER A C 1
ATOM 722 O O . SER A 1 94 ? 17.507 4.639 -10.019 1.00 71.50 94 SER A O 1
ATOM 724 N N . THR A 1 95 ? 19.005 5.133 -11.614 1.00 74.56 95 THR A N 1
ATOM 725 C CA . THR A 1 95 ? 18.932 6.592 -11.433 1.00 74.56 95 THR A CA 1
ATOM 726 C C . THR A 1 95 ? 18.107 7.300 -12.504 1.00 74.56 95 THR A C 1
ATOM 728 O O . THR A 1 95 ? 17.886 8.507 -12.394 1.00 74.56 95 THR A O 1
ATOM 731 N N . ALA A 1 96 ? 17.667 6.578 -13.542 1.00 73.00 96 ALA A N 1
ATOM 732 C CA . ALA A 1 96 ? 17.001 7.114 -14.733 1.00 73.00 96 ALA A CA 1
ATOM 733 C C . ALA A 1 96 ? 17.789 8.240 -15.435 1.00 73.00 96 ALA A C 1
ATOM 735 O O . ALA A 1 96 ? 17.235 9.012 -16.220 1.00 73.00 96 ALA A O 1
ATOM 736 N N . LYS A 1 97 ? 19.097 8.342 -15.169 1.00 76.69 97 LYS A N 1
ATOM 737 C CA . LYS A 1 97 ? 19.987 9.314 -15.805 1.00 76.69 97 LYS A CA 1
ATOM 738 C C . LYS A 1 97 ? 20.546 8.733 -17.097 1.00 76.69 97 LYS A C 1
ATOM 740 O O . LYS A 1 97 ? 20.897 7.555 -17.159 1.00 76.69 97 LYS A O 1
ATOM 745 N N . SER A 1 98 ? 20.657 9.569 -18.128 1.00 78.50 98 SER A N 1
ATOM 746 C CA . SER A 1 98 ? 21.394 9.215 -19.341 1.00 78.50 98 SER A CA 1
ATOM 747 C C . SER A 1 98 ? 22.885 9.165 -19.013 1.00 78.50 98 SER A C 1
ATOM 749 O O . SER A 1 98 ? 23.480 10.190 -18.679 1.00 78.50 98 SER A O 1
ATOM 751 N N . ILE A 1 99 ? 23.475 7.977 -19.094 1.00 79.38 99 ILE A N 1
ATOM 752 C CA . ILE A 1 99 ? 24.912 7.759 -18.908 1.00 79.38 99 ILE A CA 1
ATOM 753 C C . ILE A 1 99 ? 25.656 8.168 -20.180 1.00 79.38 99 ILE A C 1
ATOM 755 O O . ILE A 1 99 ? 26.740 8.742 -20.120 1.00 79.38 99 ILE A O 1
ATOM 759 N N . GLU A 1 100 ? 25.074 7.862 -21.339 1.00 79.75 100 GLU A N 1
ATOM 760 C CA . GLU A 1 100 ? 25.733 8.022 -22.627 1.00 79.75 100 GLU A CA 1
ATOM 761 C C . GLU A 1 100 ? 24.721 8.412 -23.700 1.00 79.75 100 GLU A C 1
ATOM 763 O O . GLU A 1 100 ? 23.631 7.844 -23.781 1.00 79.75 100 GLU A O 1
ATOM 768 N N . ASP A 1 101 ? 25.093 9.387 -24.521 1.00 83.69 101 ASP A N 1
ATOM 769 C CA . ASP A 1 101 ? 24.319 9.835 -25.670 1.00 83.69 101 ASP A CA 1
ATOM 770 C C . ASP A 1 101 ? 25.279 10.055 -26.834 1.00 83.69 101 ASP A C 1
ATOM 772 O O . ASP A 1 101 ? 26.077 10.995 -26.841 1.00 83.69 101 ASP A O 1
ATOM 776 N N . LYS A 1 102 ? 25.262 9.124 -27.786 1.00 82.94 102 LYS A N 1
ATOM 777 C CA . LYS A 1 102 ? 26.179 9.123 -28.927 1.00 82.94 102 LYS A CA 1
ATOM 778 C C . LYS A 1 102 ? 25.419 8.961 -30.224 1.00 82.94 102 LYS A C 1
ATOM 780 O O . LYS A 1 102 ? 24.470 8.187 -30.319 1.00 82.94 102 LYS A O 1
ATOM 785 N N . VAL A 1 103 ? 25.877 9.658 -31.254 1.00 83.75 103 VAL A N 1
ATOM 786 C CA . VAL A 1 103 ? 25.385 9.481 -32.619 1.00 83.75 103 VAL A CA 1
ATOM 787 C C . VAL A 1 103 ? 26.386 8.611 -33.364 1.00 83.75 103 VAL A C 1
ATOM 789 O O . VAL A 1 103 ? 27.535 8.996 -33.558 1.00 83.75 103 VAL A O 1
ATOM 792 N N . GLU A 1 104 ? 25.954 7.423 -33.769 1.00 80.12 104 GLU A N 1
ATOM 793 C CA . GLU A 1 104 ? 26.772 6.475 -34.519 1.00 80.12 104 GLU A CA 1
ATOM 794 C C . GLU A 1 104 ? 26.089 6.090 -35.824 1.00 80.12 104 GLU A C 1
ATOM 796 O O . GLU A 1 104 ? 24.872 6.176 -35.966 1.00 80.12 104 GLU A O 1
ATOM 801 N N . ARG A 1 105 ? 26.866 5.609 -36.793 1.00 78.25 105 ARG A N 1
ATOM 802 C CA . ARG A 1 105 ? 26.301 5.039 -38.015 1.00 78.25 105 ARG A CA 1
ATOM 803 C C . ARG A 1 105 ? 25.474 3.798 -37.673 1.00 78.25 105 ARG A C 1
ATOM 805 O O . ARG A 1 105 ? 25.864 2.989 -36.826 1.00 78.25 105 ARG A O 1
ATOM 812 N N . CYS A 1 106 ? 24.326 3.632 -38.317 1.00 70.69 106 CYS A N 1
ATOM 813 C CA . CYS A 1 106 ? 23.443 2.500 -38.035 1.00 70.69 106 CYS A CA 1
ATOM 814 C C . CYS A 1 106 ? 24.043 1.133 -38.455 1.00 70.69 106 CYS A C 1
ATOM 816 O O . CYS A 1 106 ? 23.581 0.099 -37.980 1.00 70.69 106 CYS A O 1
ATOM 818 N N . ASP A 1 107 ? 25.131 1.125 -39.236 1.00 63.50 107 ASP A N 1
ATOM 819 C CA . ASP A 1 107 ? 25.749 -0.037 -39.910 1.00 63.50 107 ASP A CA 1
ATOM 820 C C . ASP A 1 107 ? 26.503 -1.045 -39.009 1.00 63.50 107 ASP A C 1
ATOM 822 O O . ASP A 1 107 ? 27.303 -1.840 -39.495 1.00 63.50 107 ASP A O 1
ATOM 826 N N . LYS A 1 108 ? 26.283 -1.044 -37.691 1.00 54.06 108 LYS A N 1
ATOM 827 C CA . LYS A 1 108 ? 27.072 -1.851 -36.733 1.00 54.06 108 LYS A CA 1
ATOM 828 C C . LYS A 1 108 ? 26.321 -3.015 -36.078 1.00 54.06 108 LYS A C 1
ATOM 830 O O . LYS A 1 108 ? 26.613 -3.352 -34.936 1.00 54.06 108 LYS A O 1
ATOM 835 N N . VAL A 1 109 ? 25.340 -3.627 -36.740 1.00 54.16 109 VAL A N 1
ATOM 836 C CA . VAL A 1 109 ? 24.762 -4.886 -36.233 1.00 54.16 109 VAL A CA 1
ATOM 837 C C . VAL A 1 109 ? 24.852 -5.947 -37.325 1.00 54.16 109 VAL A C 1
ATOM 839 O O . VAL A 1 109 ? 24.117 -5.847 -38.311 1.00 54.16 109 VAL A O 1
ATOM 842 N N . PRO A 1 110 ? 25.737 -6.954 -37.194 1.00 45.09 110 PRO A N 1
ATOM 843 C CA . PRO A 1 110 ? 25.6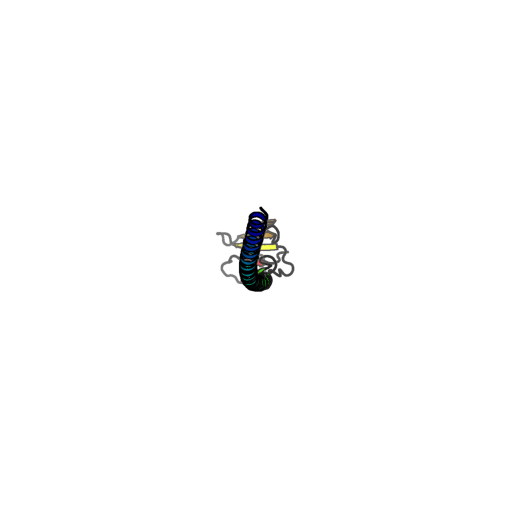93 -8.102 -38.085 1.00 45.09 110 PRO A CA 1
ATOM 844 C C . PRO A 1 110 ? 24.315 -8.753 -37.889 1.00 45.09 110 PRO A C 1
ATOM 846 O O . PRO A 1 110 ? 23.953 -9.084 -36.764 1.00 45.09 110 PRO A O 1
ATOM 849 N N . ASN A 1 111 ? 23.536 -8.886 -38.969 1.00 49.00 111 ASN A N 1
ATOM 850 C CA . ASN A 1 111 ? 22.206 -9.525 -39.036 1.00 49.00 111 ASN A CA 1
ATOM 851 C C . ASN A 1 111 ? 20.937 -8.659 -38.876 1.00 49.00 111 ASN A C 1
ATOM 853 O O . ASN A 1 111 ? 19.878 -9.226 -38.609 1.00 49.00 111 ASN A O 1
ATOM 857 N N . GLN A 1 112 ? 20.951 -7.336 -39.101 1.00 54.41 112 GLN A N 1
ATOM 858 C CA . GLN A 1 112 ? 19.672 -6.625 -39.303 1.00 54.41 112 GLN A CA 1
ATOM 859 C C . GLN A 1 112 ? 19.229 -6.632 -40.777 1.00 54.41 112 GLN A C 1
ATOM 861 O O . GLN A 1 112 ? 20.011 -6.251 -41.652 1.00 54.41 112 GLN A O 1
ATOM 866 N N . PRO A 1 113 ? 17.984 -7.057 -41.085 1.00 48.41 113 PRO A N 1
ATOM 867 C CA . PRO A 1 113 ? 17.452 -6.990 -42.440 1.00 48.41 113 PRO A CA 1
ATOM 868 C C . PRO A 1 113 ? 17.366 -5.526 -42.890 1.00 48.41 113 PRO A C 1
ATOM 870 O O . PRO A 1 113 ? 17.026 -4.652 -42.094 1.00 48.41 113 PRO A O 1
ATOM 873 N N . LYS A 1 114 ? 17.658 -5.273 -44.175 1.00 51.25 114 LYS A N 1
ATOM 874 C CA . LYS A 1 114 ? 17.643 -3.960 -44.855 1.00 51.25 114 LYS A CA 1
ATOM 875 C C . LYS A 1 114 ? 16.226 -3.352 -44.953 1.00 51.25 114 LYS A C 1
ATOM 877 O O . LYS A 1 114 ? 15.735 -3.066 -46.040 1.00 51.25 114 LYS A O 1
ATOM 882 N N . GLY A 1 115 ? 15.528 -3.211 -43.831 1.00 55.34 115 GLY A N 1
ATOM 883 C CA . GLY A 1 115 ? 14.263 -2.491 -43.706 1.00 55.34 115 GLY A CA 1
ATOM 884 C C . GLY A 1 115 ? 14.482 -1.093 -43.131 1.00 55.34 115 GLY A C 1
ATOM 885 O O . GLY A 1 115 ? 15.566 -0.784 -42.640 1.00 55.34 115 GLY A O 1
ATOM 886 N N . ARG A 1 116 ? 13.444 -0.240 -43.158 1.00 57.78 116 ARG A N 1
ATOM 887 C CA . ARG A 1 116 ? 13.464 1.046 -42.435 1.00 57.78 116 ARG A CA 1
ATOM 888 C C . ARG A 1 116 ? 13.916 0.788 -41.000 1.00 57.78 116 ARG A C 1
ATOM 890 O O . ARG A 1 116 ? 13.228 0.071 -40.272 1.00 57.78 116 ARG A O 1
ATOM 897 N N . ILE A 1 117 ? 15.053 1.363 -40.618 1.00 64.00 117 ILE A N 1
ATOM 898 C CA . ILE A 1 117 ? 15.578 1.270 -39.259 1.00 64.00 117 ILE A CA 1
ATOM 899 C C . ILE A 1 117 ? 14.503 1.868 -38.356 1.00 64.00 117 ILE A C 1
ATOM 901 O O . ILE A 1 117 ? 14.127 3.024 -38.514 1.00 64.00 117 ILE A O 1
ATOM 905 N N . LYS A 1 118 ? 13.920 1.049 -37.483 1.00 69.12 118 LYS A N 1
ATOM 906 C CA . LYS A 1 118 ? 12.935 1.492 -36.493 1.00 69.12 118 LYS A CA 1
ATOM 907 C C . LYS A 1 118 ? 13.658 1.779 -35.188 1.00 69.12 118 LYS A C 1
ATOM 909 O O . LYS A 1 118 ? 14.739 1.247 -34.950 1.00 69.12 118 LYS A O 1
ATOM 914 N N . THR A 1 119 ? 13.048 2.595 -34.335 1.00 76.81 119 THR A N 1
ATOM 915 C CA . THR A 1 119 ? 13.534 2.771 -32.967 1.00 76.81 119 THR A CA 1
ATOM 916 C C . THR A 1 119 ? 13.579 1.412 -32.275 1.00 76.81 119 THR A C 1
ATOM 918 O O . THR A 1 119 ? 12.575 0.699 -32.248 1.00 76.81 119 THR A O 1
ATOM 921 N N . GLN A 1 120 ? 14.742 1.054 -31.745 1.00 75.25 120 GLN A N 1
ATOM 922 C CA . GLN A 1 120 ? 14.970 -0.195 -31.029 1.00 75.25 120 GLN A CA 1
ATOM 923 C C . GLN A 1 120 ? 15.231 0.097 -29.563 1.00 75.25 120 GLN A C 1
ATOM 925 O O . GLN A 1 120 ? 15.866 1.094 -29.211 1.00 75.25 120 GLN A O 1
ATOM 930 N N . PHE A 1 121 ? 14.719 -0.791 -28.726 1.00 77.75 121 PHE A N 1
ATOM 931 C CA . PHE A 1 121 ? 14.854 -0.727 -27.288 1.00 77.75 121 PHE A CA 1
ATOM 932 C C . PHE A 1 121 ? 15.405 -2.066 -26.798 1.00 77.75 121 PHE A C 1
ATOM 934 O O . PHE A 1 121 ? 14.867 -3.117 -27.154 1.00 77.75 121 PHE A O 1
ATOM 941 N N . SER A 1 122 ? 16.471 -2.026 -26.004 1.00 76.19 122 SER A N 1
ATOM 942 C CA . SER A 1 122 ? 17.107 -3.217 -25.440 1.00 76.19 122 SER A CA 1
ATOM 943 C C . SER A 1 122 ? 17.509 -3.000 -23.983 1.00 76.19 122 SER A C 1
ATOM 945 O O . SER A 1 122 ? 17.944 -1.917 -23.594 1.00 76.19 122 SER A O 1
ATOM 947 N N . TRP A 1 123 ? 17.376 -4.055 -23.180 1.00 76.06 123 TRP A N 1
ATOM 948 C CA . TRP A 1 123 ? 17.866 -4.118 -21.802 1.00 76.06 123 TRP A CA 1
ATOM 949 C C . TRP A 1 123 ? 19.206 -4.863 -21.770 1.00 76.06 123 TRP A C 1
ATOM 951 O O . TRP A 1 123 ? 19.325 -5.900 -22.418 1.00 76.06 123 TRP A O 1
ATOM 961 N N . GLY A 1 124 ? 20.185 -4.371 -21.004 1.00 64.62 124 GLY A N 1
ATOM 962 C CA . GLY A 1 124 ? 21.473 -5.057 -20.811 1.00 64.62 124 GLY A CA 1
ATOM 963 C C . GLY A 1 124 ? 22.560 -4.693 -21.816 1.00 64.62 124 GLY A C 1
ATOM 964 O O . GLY A 1 124 ? 23.255 -5.565 -22.324 1.00 64.62 124 GLY A O 1
ATOM 965 N N . GLY A 1 125 ? 22.714 -3.401 -22.103 1.00 58.75 125 GLY A N 1
ATOM 966 C CA . GLY A 1 125 ? 23.765 -2.900 -22.986 1.00 58.75 125 GLY A CA 1
ATOM 967 C C . GLY A 1 125 ? 25.079 -2.651 -22.247 1.00 58.75 125 GLY A C 1
ATOM 968 O O . GLY A 1 125 ? 25.355 -1.503 -21.886 1.00 58.75 125 GLY A O 1
ATOM 969 N N . ARG A 1 126 ? 25.866 -3.709 -22.021 1.00 48.75 126 ARG A N 1
ATOM 970 C CA . ARG A 1 126 ? 27.339 -3.680 -22.033 1.00 48.75 126 ARG A CA 1
ATOM 971 C C . ARG A 1 126 ? 27.923 -5.078 -22.166 1.00 48.75 126 ARG A C 1
ATOM 973 O O . ARG A 1 126 ? 27.505 -5.957 -21.386 1.00 48.75 126 ARG A O 1
#